Protein AF-A0A355X674-F1 (afdb_monomer_lite)

Foldseek 3Di:
DDDDDDDCACTVDVHDLLVVLLVLCCVVPVCVVVCCVVLVVVLVVLVVCCVVVVDDPVVSVVSVCPCCVVDPNVVSVCVSVVVD

Secondary structure (DSSP, 8-state):
-------SBTTTBSS-HHHHHHHHHHHH-TTHHHHHHHHHHHHHHHHHHHHTTSS-HHHHHHHHTGGGGGS-HHHHHHHHHTT-

Radius of gyration: 15.46 Å; chains: 1; bounding box: 32×45×33 Å

pLDDT: mean 92.36, std 4.66, range [63.59, 96.94]

Structure (mmCIF, N/CA/C/O backbone):
data_AF-A0A355X674-F1
#
_entry.id   AF-A0A355X674-F1
#
loop_
_atom_site.group_PDB
_atom_site.id
_atom_site.type_symbol
_atom_site.label_atom_id
_atom_site.label_alt_id
_atom_site.label_comp_id
_atom_site.label_asym_id
_atom_site.label_entity_id
_atom_site.label_seq_id
_atom_site.pdbx_PDB_ins_code
_atom_site.Cartn_x
_atom_site.Cartn_y
_atom_site.Cartn_z
_atom_site.occupancy
_atom_site.B_iso_or_equiv
_atom_site.auth_seq_id
_atom_site.auth_comp_id
_atom_site.auth_asym_id
_atom_site.auth_atom_id
_atom_site.pdbx_PDB_model_num
ATOM 1 N N . MET A 1 1 ? 0.610 -30.405 20.233 1.00 63.59 1 MET A N 1
ATOM 2 C CA . MET A 1 1 ? 1.354 -29.960 19.042 1.00 63.59 1 MET A CA 1
ATOM 3 C C . MET A 1 1 ? 1.117 -28.477 18.975 1.00 63.59 1 MET A C 1
ATOM 5 O O . MET A 1 1 ? 0.003 -28.079 18.661 1.00 63.59 1 MET A O 1
ATOM 9 N N . ASP A 1 2 ? 2.106 -27.704 19.398 1.00 77.12 2 ASP A N 1
ATOM 10 C CA . ASP A 1 2 ? 2.026 -26.251 19.346 1.00 77.12 2 ASP A CA 1
ATOM 11 C C . ASP A 1 2 ? 2.404 -25.832 17.927 1.00 77.12 2 ASP A C 1
ATOM 13 O O . ASP A 1 2 ? 3.398 -26.305 17.375 1.00 77.12 2 ASP A O 1
ATOM 17 N N . ILE A 1 3 ? 1.522 -25.070 17.288 1.00 83.50 3 ILE A N 1
ATOM 18 C CA . ILE A 1 3 ? 1.711 -24.585 15.924 1.00 83.50 3 ILE A CA 1
ATOM 19 C C . ILE A 1 3 ? 2.109 -23.124 16.045 1.00 83.50 3 ILE A C 1
ATOM 21 O O . ILE A 1 3 ? 1.288 -22.293 16.437 1.00 83.50 3 ILE A O 1
ATOM 25 N N . ASP A 1 4 ? 3.351 -22.820 15.685 1.00 85.06 4 ASP A N 1
ATOM 26 C CA . ASP A 1 4 ? 3.822 -21.444 15.619 1.00 85.06 4 ASP A CA 1
ATOM 27 C C . ASP A 1 4 ? 3.299 -20.784 14.336 1.00 85.06 4 ASP A C 1
ATOM 29 O O . ASP A 1 4 ? 3.647 -21.171 13.218 1.00 85.06 4 ASP A O 1
ATOM 33 N N . ILE A 1 5 ? 2.418 -19.794 14.503 1.00 89.06 5 ILE A N 1
ATOM 34 C CA . ILE A 1 5 ? 1.864 -18.990 13.410 1.00 89.06 5 ILE A CA 1
ATOM 35 C C . ILE A 1 5 ? 2.605 -17.660 13.393 1.00 89.06 5 ILE A C 1
ATOM 37 O O . ILE A 1 5 ? 2.431 -16.825 14.281 1.00 89.06 5 ILE A O 1
ATOM 41 N N . TYR A 1 6 ? 3.420 -17.469 12.362 1.00 88.31 6 TYR A N 1
ATOM 42 C CA . TYR A 1 6 ? 4.162 -16.237 12.149 1.00 88.31 6 TYR A CA 1
ATOM 43 C C . TYR A 1 6 ? 3.412 -15.319 11.192 1.00 88.31 6 TYR A C 1
ATOM 45 O O . TYR A 1 6 ? 2.894 -15.759 10.163 1.00 88.31 6 TYR A O 1
ATOM 53 N N . ASP A 1 7 ? 3.385 -14.034 11.533 1.00 90.69 7 ASP A N 1
ATOM 54 C CA . ASP A 1 7 ? 3.005 -12.996 10.583 1.00 90.69 7 ASP A CA 1
ATOM 55 C C . ASP A 1 7 ? 4.095 -12.857 9.510 1.00 90.69 7 ASP A C 1
ATOM 57 O O . ASP A 1 7 ? 5.210 -13.363 9.646 1.00 90.69 7 ASP A O 1
ATOM 61 N N . PHE A 1 8 ? 3.781 -12.183 8.415 1.00 92.75 8 PHE A N 1
ATOM 62 C CA . PHE A 1 8 ? 4.744 -11.944 7.353 1.00 92.75 8 PHE A CA 1
ATOM 63 C C . PHE A 1 8 ? 5.531 -10.655 7.605 1.00 92.75 8 PHE A C 1
ATOM 65 O O . PHE A 1 8 ? 6.759 -10.682 7.746 1.00 92.75 8 PHE A O 1
ATOM 72 N N . ASP A 1 9 ? 4.822 -9.531 7.717 1.00 91.81 9 ASP A N 1
ATOM 73 C CA . ASP A 1 9 ? 5.430 -8.223 7.943 1.00 91.81 9 ASP A CA 1
ATOM 74 C C . ASP A 1 9 ? 6.067 -8.153 9.338 1.00 91.81 9 ASP A C 1
ATOM 76 O O . ASP A 1 9 ? 5.530 -8.651 10.328 1.00 91.81 9 ASP A O 1
ATOM 80 N N . LYS A 1 10 ? 7.248 -7.531 9.421 1.00 89.94 10 LYS A N 1
ATOM 81 C CA . LYS A 1 10 ? 8.069 -7.387 10.642 1.00 89.94 10 LYS A CA 1
ATOM 82 C C . LYS A 1 10 ? 8.484 -8.702 11.327 1.00 89.94 10 LYS A C 1
ATOM 84 O O . LYS A 1 10 ? 9.089 -8.640 12.395 1.00 89.94 10 LYS A O 1
ATOM 89 N N . THR A 1 11 ? 8.200 -9.857 10.722 1.00 91.12 11 THR A N 1
ATOM 90 C CA . THR A 1 11 ? 8.558 -11.185 11.244 1.00 91.12 11 THR A CA 1
ATOM 91 C C . THR A 1 11 ? 9.384 -11.965 10.224 1.00 91.12 11 THR A C 1
ATOM 93 O O . THR A 1 11 ? 10.541 -12.274 10.492 1.00 91.12 11 THR A O 1
ATOM 96 N N . ILE A 1 12 ? 8.828 -12.235 9.036 1.00 91.31 12 ILE A N 1
ATOM 97 C CA . ILE A 1 12 ? 9.555 -12.872 7.925 1.00 91.31 12 ILE A CA 1
ATOM 98 C C . ILE A 1 12 ? 10.389 -11.825 7.185 1.00 91.31 12 ILE A C 1
ATOM 100 O O . ILE A 1 12 ? 11.557 -12.057 6.879 1.00 91.31 12 ILE A O 1
ATOM 104 N N . VAL A 1 13 ? 9.804 -10.653 6.929 1.00 91.12 13 VAL A N 1
ATOM 105 C CA . VAL A 1 13 ? 10.510 -9.495 6.368 1.00 91.12 13 VAL A CA 1
ATOM 106 C C . VAL A 1 13 ? 10.654 -8.406 7.435 1.00 91.12 13 VAL A C 1
ATOM 108 O O . VAL A 1 13 ? 9.707 -8.161 8.177 1.00 91.12 13 VAL A O 1
ATOM 111 N N . PRO A 1 14 ? 11.795 -7.698 7.541 1.00 91.88 14 PRO A N 1
ATOM 112 C CA . PRO A 1 14 ? 12.035 -6.735 8.623 1.00 91.88 14 PRO A CA 1
ATOM 113 C C . PRO A 1 14 ? 11.304 -5.390 8.435 1.00 91.88 14 PRO A C 1
ATOM 115 O O . PRO A 1 14 ? 11.610 -4.409 9.110 1.00 91.88 14 PRO A O 1
ATOM 118 N N . PHE A 1 15 ? 10.357 -5.309 7.500 1.00 91.38 15 PHE A N 1
ATOM 119 C CA . PHE A 1 15 ? 9.655 -4.087 7.115 1.00 91.38 15 PHE A CA 1
ATOM 120 C C . PHE A 1 15 ? 8.155 -4.335 6.907 1.00 91.38 15 PHE A C 1
ATOM 122 O O . PHE A 1 15 ? 7.696 -5.473 6.923 1.00 91.38 15 PHE A O 1
ATOM 129 N N . ASP A 1 16 ? 7.392 -3.254 6.729 1.00 92.25 16 ASP A N 1
ATOM 130 C CA . ASP A 1 16 ? 5.974 -3.301 6.354 1.00 92.25 16 ASP A CA 1
ATOM 131 C C . ASP A 1 16 ? 5.856 -3.279 4.826 1.00 92.25 16 ASP A C 1
ATOM 133 O O . ASP A 1 16 ? 6.081 -2.243 4.185 1.00 92.25 16 ASP A O 1
ATOM 137 N N . SER A 1 17 ? 5.569 -4.439 4.232 1.00 93.19 17 SER A N 1
ATOM 138 C CA . SER A 1 17 ? 5.538 -4.596 2.776 1.00 93.19 17 SER A CA 1
ATOM 139 C C . SER A 1 17 ? 4.451 -3.738 2.128 1.00 93.19 17 SER A C 1
ATOM 141 O O . SER A 1 17 ? 4.687 -3.147 1.074 1.00 93.19 17 SER A O 1
ATOM 143 N N . GLY A 1 18 ? 3.296 -3.582 2.781 1.00 92.25 18 GLY A N 1
ATOM 144 C CA . GLY A 1 18 ? 2.178 -2.782 2.281 1.00 92.25 18 GLY A CA 1
ATOM 145 C C . GLY A 1 18 ? 2.515 -1.298 2.111 1.00 92.25 18 GLY A C 1
ATOM 146 O O . GLY A 1 18 ? 2.309 -0.736 1.034 1.00 92.25 18 GLY A O 1
ATOM 147 N N . SER A 1 19 ? 3.069 -0.657 3.143 1.00 92.56 19 SER A N 1
ATOM 148 C CA . SER A 1 19 ? 3.429 0.767 3.088 1.00 92.56 19 SER A CA 1
ATOM 149 C C . SER A 1 19 ? 4.538 1.035 2.072 1.00 92.56 19 SER A C 1
ATOM 151 O O . SER A 1 19 ? 4.461 1.996 1.302 1.00 92.56 19 SER A O 1
ATOM 153 N N . LEU A 1 20 ? 5.552 0.166 2.017 1.00 94.06 20 LEU A N 1
ATOM 154 C CA . LEU A 1 20 ? 6.624 0.278 1.028 1.00 94.06 20 LEU A CA 1
ATOM 155 C C . LEU A 1 20 ? 6.115 0.056 -0.396 1.00 94.06 20 LEU A C 1
ATOM 157 O O . LEU A 1 20 ? 6.538 0.770 -1.307 1.00 94.06 20 LEU A O 1
ATOM 161 N N . PHE A 1 21 ? 5.174 -0.868 -0.595 1.00 94.94 21 PHE A N 1
ATOM 162 C CA . PHE A 1 21 ? 4.545 -1.089 -1.891 1.00 94.94 21 PHE A CA 1
ATOM 163 C C . PHE A 1 21 ? 3.746 0.135 -2.359 1.00 94.94 21 PHE A C 1
ATOM 165 O O . PHE A 1 21 ? 3.840 0.514 -3.527 1.00 94.94 21 PHE A O 1
ATOM 172 N N . CYS A 1 22 ? 3.025 0.814 -1.459 1.00 93.19 22 CYS A N 1
ATOM 173 C CA . CYS A 1 22 ? 2.353 2.080 -1.771 1.00 93.19 22 CYS A CA 1
ATOM 174 C C . CYS A 1 22 ? 3.337 3.144 -2.273 1.00 93.19 22 CYS A C 1
ATOM 176 O O . CYS A 1 22 ? 3.112 3.752 -3.322 1.00 93.19 22 CYS A O 1
ATOM 178 N N . VAL A 1 23 ? 4.454 3.339 -1.563 1.00 93.00 23 VAL A N 1
ATOM 179 C CA . VAL A 1 23 ? 5.501 4.294 -1.963 1.00 93.00 23 VAL A CA 1
ATOM 180 C C . VAL A 1 23 ? 6.128 3.890 -3.299 1.00 93.00 23 VAL A C 1
ATOM 182 O O . VAL A 1 23 ? 6.280 4.727 -4.186 1.00 93.00 23 VAL A O 1
ATOM 185 N N . TYR A 1 24 ? 6.434 2.603 -3.482 1.00 95.19 24 TYR A N 1
ATOM 186 C CA . TYR A 1 24 ? 6.940 2.067 -4.745 1.00 95.19 24 TYR A CA 1
ATOM 187 C C . TYR A 1 24 ? 6.000 2.397 -5.910 1.00 95.19 24 TYR A C 1
ATOM 189 O O . TYR A 1 24 ? 6.458 2.873 -6.951 1.00 95.19 24 TYR A O 1
ATOM 197 N N . CYS A 1 25 ? 4.693 2.196 -5.728 1.00 94.69 25 CYS A N 1
ATOM 198 C CA . CYS A 1 25 ? 3.700 2.463 -6.760 1.00 94.69 25 CYS A CA 1
ATOM 199 C C . CYS A 1 25 ? 3.595 3.952 -7.096 1.00 94.69 25 CYS A C 1
ATOM 201 O O . CYS A 1 25 ? 3.572 4.290 -8.275 1.00 94.69 25 CYS A O 1
ATOM 203 N N . LEU A 1 26 ? 3.588 4.841 -6.099 1.00 92.75 26 LEU A N 1
ATOM 204 C CA . LEU A 1 26 ? 3.571 6.291 -6.334 1.00 92.75 26 LEU A CA 1
ATOM 205 C C . LEU A 1 26 ? 4.773 6.759 -7.165 1.00 92.75 26 LEU A C 1
ATOM 207 O O . LEU A 1 26 ? 4.621 7.599 -8.047 1.00 92.75 26 LEU A O 1
ATOM 211 N N . LEU A 1 27 ? 5.956 6.189 -6.923 1.00 93.88 27 LEU A N 1
ATOM 212 C CA . LEU A 1 27 ? 7.178 6.547 -7.649 1.00 93.88 27 LEU A CA 1
ATOM 213 C C . LEU A 1 27 ? 7.212 5.997 -9.084 1.00 93.88 27 LEU A C 1
ATOM 215 O O . LEU A 1 27 ? 7.693 6.680 -9.984 1.00 93.88 27 LEU A O 1
ATOM 219 N N . HIS A 1 28 ? 6.712 4.778 -9.313 1.00 94.69 28 HIS A N 1
ATOM 220 C CA . HIS A 1 28 ? 6.771 4.122 -10.630 1.00 94.69 28 HIS A CA 1
ATOM 221 C C . HIS A 1 28 ? 5.567 4.431 -11.530 1.00 94.69 28 HIS A C 1
ATOM 223 O O . HIS A 1 28 ? 5.657 4.275 -12.748 1.00 94.69 28 HIS A O 1
ATOM 229 N N . TYR A 1 29 ? 4.449 4.878 -10.953 1.00 94.88 29 TYR A N 1
ATOM 230 C CA . TYR A 1 29 ? 3.216 5.212 -11.665 1.00 94.88 29 TYR A CA 1
ATOM 231 C C . TYR A 1 29 ? 2.828 6.673 -11.383 1.00 94.88 29 TYR A C 1
ATOM 233 O O . TYR A 1 29 ? 1.906 6.935 -10.610 1.00 94.88 29 TYR A O 1
ATOM 241 N N . PRO A 1 30 ? 3.502 7.655 -12.016 1.00 92.38 30 PRO A N 1
ATOM 242 C CA . PRO A 1 30 ? 3.355 9.072 -11.673 1.00 92.38 30 PRO A CA 1
ATOM 243 C C . PRO A 1 30 ? 1.954 9.634 -11.950 1.00 92.38 30 PRO A C 1
ATOM 245 O O . PRO A 1 30 ? 1.556 10.634 -11.362 1.00 92.38 30 PRO A O 1
ATOM 248 N N . TYR A 1 31 ? 1.151 8.984 -12.792 1.00 92.81 31 TYR A N 1
ATOM 249 C CA . TYR A 1 31 ? -0.252 9.362 -12.974 1.00 92.81 31 TYR A CA 1
ATOM 250 C C . TYR A 1 31 ? -1.087 9.193 -11.692 1.00 92.81 31 TYR A C 1
ATOM 252 O O . TYR A 1 31 ? -2.135 9.821 -11.570 1.00 92.81 31 TYR A O 1
ATOM 260 N N . LEU A 1 32 ? -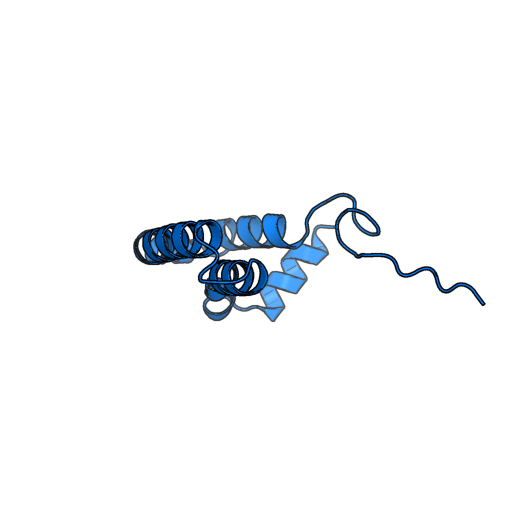0.627 8.416 -10.702 1.00 92.25 32 LEU A N 1
ATOM 261 C CA . LEU A 1 32 ? -1.263 8.357 -9.385 1.00 92.25 32 LEU A CA 1
ATOM 262 C C . LEU A 1 32 ? -1.244 9.722 -8.679 1.00 92.25 32 LEU A C 1
ATOM 264 O O . LEU A 1 32 ? -2.182 10.026 -7.944 1.00 92.25 32 LEU A O 1
ATOM 268 N N . PHE A 1 33 ? -0.257 10.586 -8.960 1.00 91.69 33 PHE A N 1
ATOM 269 C CA . PHE A 1 33 ? -0.238 11.961 -8.448 1.00 91.69 33 PHE A CA 1
ATOM 270 C C . PHE A 1 33 ? -1.409 12.800 -8.967 1.00 91.69 33 PHE A C 1
ATOM 272 O O . PHE A 1 33 ? -1.872 13.685 -8.256 1.00 91.69 33 PHE A O 1
ATOM 279 N N . LEU A 1 34 ? -1.934 12.506 -10.162 1.00 92.06 34 LEU A N 1
ATOM 280 C CA . LEU A 1 34 ? -3.101 13.205 -10.715 1.00 92.06 34 LEU A CA 1
ATOM 281 C C . LEU A 1 34 ? -4.397 12.834 -9.983 1.00 92.06 34 LEU A C 1
ATOM 283 O O . LEU A 1 34 ? -5.325 13.635 -9.917 1.00 92.06 34 LEU A O 1
ATOM 287 N N . VAL A 1 35 ? -4.460 11.625 -9.422 1.00 89.81 35 VAL A N 1
ATOM 288 C CA . VAL A 1 35 ? -5.630 11.111 -8.689 1.00 89.81 35 VAL A CA 1
ATOM 289 C C . VAL A 1 35 ? -5.554 11.454 -7.198 1.00 89.81 35 VAL A C 1
ATOM 291 O O . VAL A 1 35 ? -6.571 11.518 -6.508 1.00 89.81 35 VAL A O 1
ATOM 294 N N . LEU A 1 36 ? -4.352 11.739 -6.698 1.00 89.38 36 LEU A N 1
ATOM 295 C CA . LEU A 1 36 ? -4.061 12.044 -5.299 1.00 89.38 36 LEU A CA 1
ATOM 296 C C . LEU A 1 36 ? -4.926 13.182 -4.710 1.00 89.38 36 LEU A C 1
ATOM 298 O O . LEU A 1 36 ? -5.433 12.992 -3.604 1.00 89.38 36 LEU A O 1
ATOM 302 N N . PRO A 1 37 ? -5.209 14.296 -5.423 1.00 91.81 37 PRO A N 1
ATOM 303 C CA . PRO A 1 37 ? -6.103 15.350 -4.934 1.00 91.81 37 PRO A CA 1
ATOM 304 C C . PRO A 1 37 ? -7.537 14.884 -4.665 1.00 91.81 37 PRO A C 1
ATOM 306 O O . PRO A 1 37 ? -8.202 15.441 -3.799 1.00 91.81 37 PRO A O 1
ATOM 309 N N . PHE A 1 38 ? -8.014 13.860 -5.377 1.00 89.56 38 PHE A N 1
ATOM 310 C CA . PHE A 1 38 ? -9.332 13.263 -5.146 1.00 89.56 38 PHE A CA 1
ATOM 311 C C . PHE A 1 38 ? -9.280 12.185 -4.062 1.00 89.56 38 PHE A C 1
ATOM 313 O O . PHE A 1 38 ? -10.218 12.030 -3.285 1.00 89.56 38 PHE A O 1
ATOM 320 N N . PH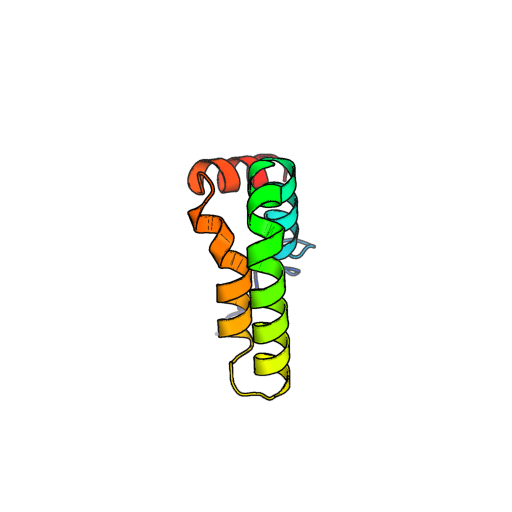E A 1 39 ? -8.170 11.452 -3.987 1.00 91.31 39 PHE A N 1
ATOM 321 C CA . PHE A 1 39 ? -8.001 10.336 -3.064 1.00 91.31 39 PHE A CA 1
ATOM 322 C C . PHE A 1 39 ? -7.735 10.786 -1.622 1.00 91.31 39 PHE A C 1
ATOM 324 O O . PHE A 1 39 ? -8.286 10.217 -0.682 1.00 91.31 39 PHE A O 1
ATOM 331 N N . VAL A 1 40 ? -6.932 11.836 -1.428 1.00 92.19 40 VAL A N 1
ATOM 332 C CA . VAL A 1 40 ? -6.564 12.338 -0.095 1.00 92.19 40 VAL A CA 1
ATOM 333 C C . VAL A 1 40 ? -7.779 12.783 0.727 1.00 92.19 40 VAL A C 1
ATOM 335 O O . VAL A 1 40 ? -7.886 12.332 1.866 1.00 92.19 40 VAL A O 1
ATOM 338 N N . PRO A 1 41 ? -8.733 13.579 0.202 1.00 94.62 41 PRO A N 1
ATOM 339 C CA . PRO A 1 41 ? -9.944 13.927 0.945 1.00 94.62 41 PRO A CA 1
ATOM 340 C C . PRO A 1 41 ? -10.739 12.698 1.394 1.00 94.62 41 PRO A C 1
ATOM 342 O O . PRO A 1 41 ? -11.197 12.647 2.533 1.00 94.62 41 PRO A O 1
ATOM 345 N N . VAL A 1 42 ? -10.851 11.679 0.534 1.00 93.19 42 VAL A N 1
ATOM 346 C CA . VAL A 1 42 ? -11.538 10.421 0.864 1.00 93.19 42 VAL A CA 1
ATOM 347 C C . VAL A 1 42 ? -10.828 9.698 2.009 1.00 93.19 42 VAL A C 1
ATOM 349 O O . VAL A 1 42 ? -11.488 9.269 2.954 1.00 93.19 42 VAL A O 1
ATOM 352 N N . LEU A 1 43 ? -9.493 9.612 1.978 1.00 94.12 43 LEU A N 1
ATOM 353 C CA . LEU A 1 43 ? -8.718 9.001 3.061 1.00 94.12 43 LEU A CA 1
ATOM 354 C C . LEU A 1 43 ? -8.807 9.791 4.370 1.00 94.12 43 LEU A C 1
ATOM 356 O O . LEU A 1 43 ? -8.870 9.180 5.433 1.00 94.12 43 LEU A O 1
ATOM 360 N N . LEU A 1 44 ? -8.853 11.124 4.314 1.00 95.94 44 LEU A N 1
ATOM 361 C CA . LEU A 1 44 ? -9.029 11.960 5.505 1.00 95.94 44 LEU A CA 1
ATOM 362 C C . LEU A 1 44 ? -10.406 11.750 6.142 1.00 95.94 44 LEU A C 1
ATOM 364 O O . LEU A 1 44 ? -10.496 11.578 7.356 1.00 95.94 44 LEU A O 1
ATOM 368 N N . ILE A 1 4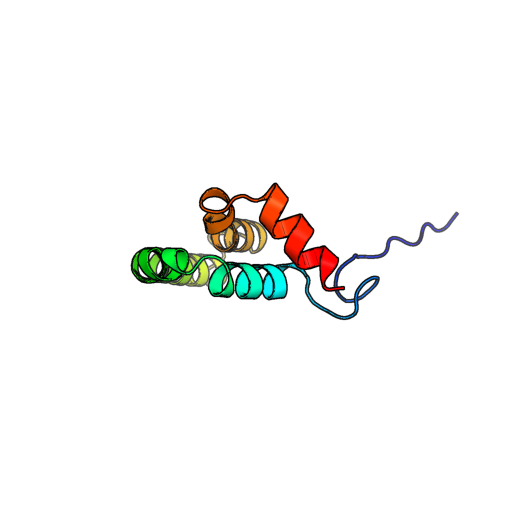5 ? -11.469 11.697 5.335 1.00 95.69 45 ILE A N 1
ATOM 369 C CA . ILE A 1 45 ? -12.818 11.386 5.827 1.00 95.69 45 ILE A CA 1
ATOM 370 C C . ILE A 1 45 ? -12.841 9.977 6.426 1.00 95.69 45 ILE A 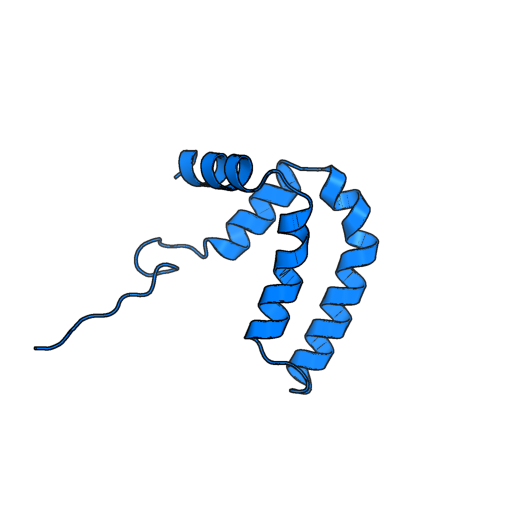C 1
ATOM 372 O O . ILE A 1 45 ? -13.325 9.792 7.541 1.00 95.69 45 ILE A O 1
ATOM 376 N N . ALA A 1 46 ? -12.272 8.989 5.732 1.00 95.44 46 ALA A N 1
ATOM 377 C CA . ALA A 1 46 ? -12.191 7.619 6.225 1.00 95.44 46 ALA A CA 1
ATOM 378 C C . ALA A 1 46 ? -11.399 7.517 7.538 1.00 95.44 46 ALA A C 1
ATOM 380 O O . ALA A 1 46 ? -11.804 6.786 8.438 1.00 95.44 46 ALA A O 1
ATOM 381 N N . LEU A 1 47 ? -10.313 8.280 7.687 1.00 95.88 47 LEU A N 1
ATOM 382 C CA . LEU A 1 47 ? -9.539 8.343 8.924 1.00 95.88 47 LEU A CA 1
ATOM 383 C C . LEU A 1 47 ? -10.390 8.878 10.080 1.00 95.88 47 LEU A C 1
ATOM 385 O O . LEU A 1 47 ? -10.399 8.279 11.152 1.00 95.88 47 LEU A O 1
ATOM 389 N N . ILE A 1 48 ? -11.148 9.958 9.862 1.00 96.94 48 ILE A N 1
ATOM 390 C CA . ILE A 1 48 ? -12.065 10.500 10.874 1.00 96.94 48 ILE A CA 1
ATOM 391 C C . ILE A 1 48 ? -13.123 9.456 11.245 1.00 96.94 48 ILE A C 1
ATOM 393 O O . ILE A 1 48 ? -13.336 9.210 12.429 1.00 96.94 48 ILE A O 1
ATOM 397 N N . LEU A 1 49 ? -13.735 8.796 10.257 1.00 96.69 49 LEU A N 1
ATOM 398 C CA . LEU A 1 49 ? -14.728 7.739 10.486 1.00 96.69 49 LEU A CA 1
ATOM 399 C C . LEU A 1 49 ? -14.151 6.540 11.249 1.00 96.69 49 LEU A C 1
ATOM 401 O O . LEU A 1 49 ? -14.845 5.916 12.051 1.00 96.69 49 LEU A O 1
ATOM 405 N N . MET A 1 50 ? -12.883 6.206 11.014 1.00 96.88 50 MET A N 1
ATOM 406 C CA . MET A 1 50 ? -12.194 5.144 11.740 1.00 96.88 50 MET A CA 1
ATOM 407 C C . MET A 1 50 ? -11.941 5.555 13.194 1.00 96.88 50 MET A C 1
ATOM 409 O O . MET A 1 50 ? -12.182 4.771 14.111 1.00 96.88 50 MET A O 1
ATOM 413 N N . LEU A 1 51 ? -11.499 6.797 13.421 1.00 95.81 51 LEU A N 1
ATOM 414 C CA . LEU A 1 51 ? -11.264 7.342 14.762 1.00 95.81 51 LEU A CA 1
ATOM 415 C C . LEU A 1 51 ? -12.561 7.448 15.576 1.00 95.81 51 LEU A C 1
ATOM 417 O O . LEU A 1 51 ? -12.554 7.171 16.774 1.00 95.81 51 LEU A O 1
ATOM 421 N N . THR A 1 52 ? -13.685 7.773 14.932 1.00 96.62 52 THR A N 1
ATOM 422 C CA . THR A 1 52 ? -15.018 7.767 15.556 1.00 96.62 52 THR A CA 1
ATOM 423 C C . THR A 1 52 ? -15.634 6.368 15.661 1.00 96.62 52 THR A C 1
ATOM 425 O O . THR A 1 52 ? -16.758 6.236 16.140 1.00 96.62 52 THR A O 1
ATOM 428 N N . LYS A 1 53 ? -14.897 5.316 15.270 1.00 94.19 53 LYS A N 1
ATOM 429 C CA . LYS A 1 53 ? -15.307 3.900 15.300 1.00 94.19 53 LYS A CA 1
ATOM 430 C C . LYS A 1 53 ? -16.536 3.572 14.443 1.00 94.19 53 LYS A C 1
ATOM 432 O O . LYS A 1 53 ? -17.183 2.554 14.669 1.00 94.19 53 LYS A O 1
ATOM 437 N N . VAL A 1 54 ? -16.844 4.407 13.451 1.00 96.81 54 VAL A N 1
ATOM 438 C CA . VAL A 1 54 ? -17.905 4.143 12.467 1.00 96.81 54 VAL A CA 1
ATOM 439 C C . VAL A 1 54 ? -17.463 3.068 11.474 1.00 96.81 54 VAL A C 1
ATOM 441 O O . VAL A 1 54 ? -18.269 2.229 11.081 1.00 96.81 54 VAL A O 1
ATOM 444 N N . ILE A 1 55 ? -16.182 3.067 11.090 1.00 95.62 55 ILE A N 1
ATOM 445 C CA . ILE A 1 55 ? -15.584 2.028 10.240 1.00 95.62 55 ILE A CA 1
ATOM 446 C C . ILE A 1 55 ? -14.451 1.309 10.972 1.00 95.62 55 ILE A C 1
ATOM 448 O O . ILE A 1 55 ? -13.804 1.875 11.856 1.00 95.62 55 ILE A O 1
ATOM 452 N N . SER A 1 56 ? -14.187 0.058 10.592 1.00 95.31 56 SER A N 1
ATOM 453 C CA . SER A 1 56 ? -13.082 -0.703 11.171 1.00 95.31 56 SER A CA 1
ATOM 454 C C . SER A 1 56 ? -11.732 -0.282 10.581 1.00 95.31 56 SER A C 1
ATOM 456 O O . SER A 1 56 ? -11.640 0.245 9.469 1.00 95.31 56 SER A O 1
ATOM 458 N N . PHE A 1 57 ? -10.650 -0.590 11.299 1.00 91.44 57 PHE A N 1
ATOM 459 C CA . PHE A 1 57 ? -9.287 -0.427 10.784 1.00 91.44 57 PHE A CA 1
ATOM 460 C C . PHE A 1 57 ? -9.054 -1.219 9.486 1.00 91.44 57 PHE A C 1
ATOM 462 O O . PHE A 1 57 ? -8.339 -0.771 8.591 1.00 91.44 57 PHE A O 1
ATOM 469 N N . THR A 1 58 ? -9.694 -2.383 9.357 1.00 92.81 58 THR A N 1
ATOM 470 C CA . THR A 1 58 ? -9.639 -3.213 8.150 1.00 92.81 58 THR A CA 1
ATOM 471 C C . THR A 1 58 ? -10.278 -2.508 6.957 1.00 92.81 58 THR A C 1
ATOM 473 O O . THR A 1 58 ? -9.731 -2.545 5.856 1.00 92.81 58 THR A O 1
ATOM 476 N N . ASP A 1 59 ? -11.407 -1.834 7.165 1.00 93.50 59 ASP A N 1
ATOM 477 C CA . ASP A 1 59 ? -12.095 -1.100 6.100 1.00 93.50 59 ASP A CA 1
ATOM 478 C C . ASP A 1 59 ? -11.307 0.139 5.682 1.00 93.50 59 ASP A C 1
ATOM 480 O O . ASP A 1 59 ? -11.133 0.380 4.489 1.00 93.50 59 ASP A O 1
ATOM 484 N N . PHE A 1 60 ? -10.725 0.855 6.648 1.00 94.31 60 PHE A N 1
ATOM 485 C CA . PHE A 1 60 ? -9.791 1.942 6.366 1.00 94.31 60 PHE A CA 1
ATOM 486 C C . PHE A 1 60 ? -8.603 1.466 5.512 1.00 94.31 60 PHE A C 1
ATOM 488 O O . PHE A 1 60 ? -8.299 2.070 4.484 1.00 94.31 60 PHE A O 1
ATOM 495 N N . LYS A 1 61 ? -7.977 0.334 5.865 1.00 91.56 61 LYS A N 1
ATOM 496 C CA . LYS A 1 61 ? -6.889 -0.251 5.065 1.00 91.56 61 LYS A CA 1
ATOM 497 C C . LYS A 1 61 ? -7.323 -0.575 3.636 1.00 91.56 61 LYS A C 1
ATOM 499 O O . LYS A 1 61 ? -6.593 -0.246 2.706 1.00 91.56 61 LYS A O 1
ATOM 504 N N . LYS A 1 62 ? -8.501 -1.176 3.430 1.00 92.56 62 LYS A N 1
ATOM 505 C CA . LYS A 1 62 ? -9.018 -1.449 2.074 1.00 92.56 62 LYS A CA 1
ATOM 506 C C . LYS A 1 62 ? -9.120 -0.169 1.246 1.00 92.56 62 LYS A C 1
ATOM 508 O O . LYS A 1 62 ? -8.730 -0.179 0.081 1.00 92.56 62 LYS A O 1
ATOM 513 N N . LEU A 1 63 ? -9.590 0.925 1.853 1.00 93.25 63 LEU A N 1
ATOM 514 C CA . LEU A 1 63 ? -9.662 2.227 1.191 1.00 93.25 63 LEU A CA 1
ATOM 515 C C . LEU A 1 63 ? -8.274 2.740 0.805 1.00 93.25 63 LEU A C 1
ATOM 517 O O . LEU A 1 63 ? -8.101 3.160 -0.334 1.00 93.25 63 LEU A O 1
ATOM 521 N N . CYS A 1 64 ? -7.273 2.626 1.683 1.00 92.19 64 CYS A N 1
ATOM 522 C CA . CYS A 1 64 ? -5.891 3.010 1.372 1.00 92.19 64 CYS A CA 1
ATOM 523 C C . CYS A 1 64 ? -5.324 2.291 0.138 1.00 92.19 64 CYS A C 1
ATOM 525 O O . CYS A 1 64 ? -4.535 2.886 -0.589 1.00 92.19 64 CYS A O 1
ATOM 527 N N . PHE A 1 65 ? -5.738 1.048 -0.130 1.00 92.75 65 PHE A N 1
ATOM 528 C CA . PHE A 1 65 ? -5.253 0.246 -1.260 1.00 92.75 65 PHE A CA 1
ATOM 529 C C . PHE A 1 65 ? -6.136 0.308 -2.518 1.00 92.75 65 PHE A C 1
ATOM 531 O O . PHE A 1 65 ? -5.841 -0.374 -3.497 1.00 92.75 65 PHE A O 1
ATOM 538 N N . LEU A 1 66 ? -7.177 1.147 -2.569 1.00 92.00 66 LEU A N 1
ATOM 539 C CA . LEU A 1 66 ? -8.031 1.272 -3.765 1.00 92.00 66 LEU A CA 1
ATOM 540 C C . LEU A 1 66 ? -7.261 1.693 -5.029 1.00 92.00 66 LEU A C 1
ATOM 542 O O . LEU A 1 66 ? -7.621 1.280 -6.131 1.00 92.00 66 LEU A O 1
ATOM 546 N N . PHE A 1 67 ? -6.174 2.461 -4.884 1.00 91.12 67 PHE A N 1
ATOM 547 C CA . PHE A 1 67 ? -5.331 2.876 -6.014 1.00 91.12 67 PHE A CA 1
ATOM 548 C C . PHE A 1 67 ? -4.728 1.687 -6.779 1.00 91.12 67 PHE A C 1
ATOM 550 O O . PHE A 1 67 ? -4.340 1.838 -7.936 1.00 91.12 67 PHE A O 1
ATOM 557 N N . VAL A 1 68 ? -4.657 0.502 -6.161 1.00 92.75 68 VAL A N 1
ATOM 558 C CA . VAL A 1 68 ? -4.111 -0.711 -6.777 1.00 92.75 68 VAL A CA 1
ATOM 559 C C . VAL A 1 68 ? -4.879 -1.102 -8.046 1.00 92.75 68 VAL A C 1
ATOM 561 O O . VAL A 1 68 ? -4.293 -1.651 -8.976 1.00 92.75 68 VAL A O 1
ATOM 564 N N . ALA A 1 69 ? -6.169 -0.761 -8.136 1.00 92.69 69 ALA A N 1
ATOM 565 C CA . ALA A 1 69 ? -6.968 -0.975 -9.342 1.00 92.69 69 ALA A CA 1
ATOM 566 C C . ALA A 1 69 ? -6.502 -0.130 -10.548 1.00 92.69 69 ALA A C 1
ATOM 568 O O . ALA A 1 69 ? -6.830 -0.451 -11.686 1.00 92.69 69 ALA A O 1
ATOM 569 N N . LEU A 1 70 ? -5.735 0.940 -10.310 1.00 92.44 70 LEU A N 1
ATOM 570 C CA . LEU A 1 70 ? -5.256 1.880 -11.330 1.00 92.44 70 LEU A CA 1
ATOM 571 C C . LEU A 1 70 ? -3.850 1.542 -11.846 1.00 92.44 70 LEU A C 1
ATOM 573 O O . LEU A 1 70 ? -3.311 2.246 -12.701 1.00 92.44 70 LEU A O 1
ATOM 577 N N . ILE A 1 71 ? -3.223 0.487 -11.328 1.00 94.38 71 ILE A N 1
ATOM 578 C CA . ILE A 1 71 ? -1.876 0.065 -11.720 1.00 94.38 71 ILE A CA 1
ATOM 579 C C . IL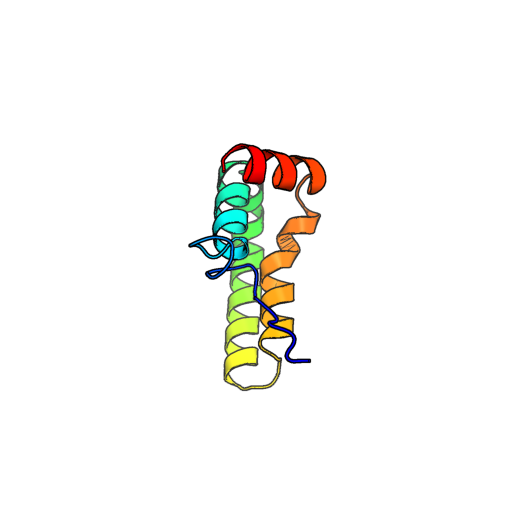E A 1 71 ? -1.900 -1.350 -12.303 1.00 94.38 71 ILE A C 1
ATOM 581 O O . ILE A 1 71 ? -2.764 -2.158 -11.958 1.00 94.38 71 ILE A O 1
ATOM 585 N N . PRO A 1 72 ? -0.932 -1.711 -13.164 1.00 95.62 72 PRO A N 1
ATOM 586 C CA . PRO A 1 72 ? -0.760 -3.087 -13.611 1.00 95.62 72 PRO A CA 1
ATOM 587 C C . PRO A 1 72 ? -0.231 -3.951 -12.454 1.00 95.62 72 PRO A C 1
ATOM 589 O O . PRO A 1 72 ? 0.967 -4.221 -12.353 1.00 95.62 72 PRO A O 1
ATOM 592 N N . LEU A 1 73 ? -1.140 -4.398 -11.581 1.00 94.75 73 LEU A N 1
ATOM 593 C CA . LEU A 1 73 ? -0.843 -5.029 -10.291 1.00 94.75 73 LEU A CA 1
ATOM 594 C C . LEU A 1 73 ? 0.201 -6.148 -10.386 1.00 94.75 73 LEU A C 1
ATOM 596 O O . LEU A 1 73 ? 1.194 -6.115 -9.669 1.00 94.75 73 LEU A O 1
ATOM 600 N N . LYS A 1 74 ? 0.027 -7.113 -11.299 1.00 95.31 74 LYS A N 1
ATOM 601 C CA . LYS A 1 74 ? 0.963 -8.247 -11.433 1.00 95.31 74 LYS A CA 1
ATOM 602 C C . LYS A 1 74 ? 2.391 -7.788 -11.742 1.00 95.31 74 LY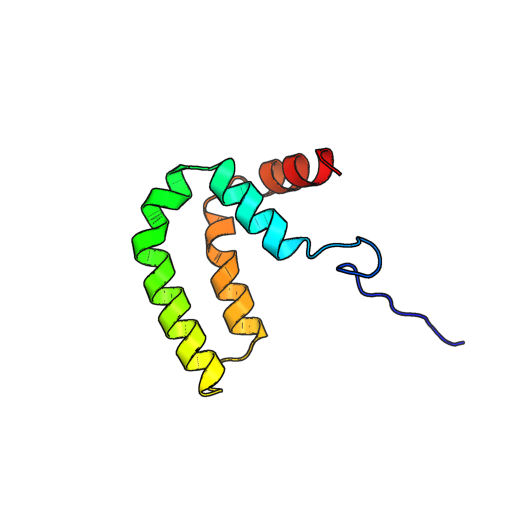S A C 1
ATOM 604 O O . LYS A 1 74 ? 3.344 -8.325 -11.187 1.00 95.31 74 LYS A O 1
ATOM 609 N N . LYS A 1 75 ? 2.535 -6.782 -12.611 1.00 96.12 75 LYS A N 1
ATOM 610 C CA . LYS A 1 75 ? 3.836 -6.208 -12.976 1.00 96.12 75 LYS A CA 1
ATOM 611 C C . LYS A 1 75 ? 4.430 -5.420 -11.810 1.00 96.12 75 LYS A C 1
ATOM 613 O O . LYS A 1 75 ? 5.614 -5.561 -11.538 1.00 96.12 75 LYS A O 1
ATOM 618 N N . ALA A 1 76 ? 3.609 -4.623 -11.124 1.00 95.31 76 ALA A N 1
ATOM 619 C CA . ALA A 1 76 ? 4.032 -3.828 -9.977 1.00 95.31 76 ALA A CA 1
ATOM 620 C C . ALA A 1 76 ? 4.503 -4.704 -8.809 1.00 95.31 76 ALA A C 1
ATOM 622 O O . ALA A 1 76 ? 5.567 -4.450 -8.262 1.00 95.31 76 ALA A O 1
ATOM 623 N N . VAL A 1 77 ? 3.750 -5.754 -8.463 1.00 95.69 77 VAL A N 1
ATOM 624 C CA . VAL A 1 77 ? 4.108 -6.693 -7.387 1.00 95.69 77 VAL A CA 1
ATOM 625 C C . VAL A 1 77 ? 5.405 -7.411 -7.719 1.00 95.69 77 VAL A C 1
ATOM 627 O O . VAL A 1 77 ? 6.301 -7.448 -6.884 1.00 95.69 77 VAL A O 1
ATOM 630 N N . LYS A 1 78 ? 5.539 -7.925 -8.948 1.00 96.38 78 LYS A N 1
ATOM 631 C CA . LYS A 1 78 ? 6.784 -8.561 -9.379 1.00 96.38 78 LYS A CA 1
ATOM 632 C C . LYS A 1 78 ? 7.964 -7.590 -9.281 1.00 96.38 78 LYS A C 1
ATOM 634 O O . LYS A 1 78 ? 8.952 -7.911 -8.644 1.00 96.38 78 LYS A O 1
ATOM 639 N N . GLY A 1 79 ? 7.834 -6.386 -9.838 1.00 95.19 79 GLY A N 1
ATOM 640 C CA . GLY A 1 79 ? 8.907 -5.388 -9.808 1.00 95.19 79 GLY A CA 1
ATOM 641 C C . GLY A 1 79 ? 9.254 -4.877 -8.405 1.00 95.19 79 GLY A C 1
ATOM 642 O O . GLY A 1 79 ? 10.391 -4.481 -8.172 1.00 95.19 79 GLY A O 1
ATOM 643 N N . PHE A 1 80 ? 8.296 -4.879 -7.475 1.00 95.56 80 PHE A N 1
ATOM 644 C CA . PHE A 1 80 ? 8.546 -4.557 -6.073 1.00 95.56 80 PHE A CA 1
ATOM 645 C C . PHE A 1 80 ? 9.377 -5.645 -5.392 1.00 95.56 80 PHE A C 1
ATOM 647 O O . PHE A 1 80 ? 10.361 -5.324 -4.732 1.00 95.56 80 PHE A O 1
ATOM 654 N N . TRP A 1 81 ? 9.002 -6.913 -5.576 1.00 95.19 81 TRP A N 1
ATOM 655 C CA . TRP A 1 81 ? 9.695 -8.040 -4.956 1.00 95.19 81 TRP A CA 1
ATOM 656 C C . TRP A 1 81 ? 11.025 -8.376 -5.627 1.00 95.19 81 TRP A C 1
ATOM 658 O O . TRP A 1 81 ? 11.942 -8.741 -4.919 1.00 95.19 81 TRP A O 1
ATOM 668 N N . ASP A 1 82 ? 11.198 -8.148 -6.932 1.00 94.00 82 ASP A N 1
ATOM 669 C CA . ASP A 1 82 ? 12.493 -8.326 -7.619 1.00 94.00 82 ASP A CA 1
ATOM 670 C C . ASP A 1 82 ? 13.605 -7.408 -7.046 1.00 94.00 82 ASP A C 1
ATOM 672 O O . ASP A 1 82 ? 14.784 -7.582 -7.355 1.00 94.00 82 ASP A O 1
ATOM 676 N N . LYS A 1 83 ? 13.247 -6.405 -6.229 1.00 84.31 83 LYS A N 1
ATOM 677 C CA . LYS A 1 83 ? 14.181 -5.503 -5.540 1.00 84.31 83 LYS A CA 1
ATOM 678 C C . LYS A 1 83 ? 14.706 -6.066 -4.204 1.00 84.31 83 LYS A C 1
ATOM 680 O O . LYS A 1 83 ? 15.696 -5.530 -3.702 1.00 84.31 83 LYS A O 1
ATOM 685 N N . TYR A 1 84 ? 14.047 -7.071 -3.624 1.00 79.75 84 TYR A N 1
ATOM 686 C CA . TYR A 1 84 ? 14.323 -7.626 -2.292 1.00 79.75 84 TYR A CA 1
ATOM 687 C C . TYR A 1 84 ? 14.677 -9.111 -2.367 1.00 79.75 84 TYR A C 1
ATOM 689 O O . TYR A 1 84 ? 15.589 -9.508 -1.612 1.00 79.75 84 TYR A O 1
#

Sequence (84 aa):
MDIDIYDFDKTIVPFDSGSLFCVYCLLHYPYLFLVLPFFVPVLLIALILMLTKVISFTDFKKLCFLFVALIPLKKAVKGFWDKY